Protein AF-A0A0C2GYG6-F1 (afdb_monomer)

Secondary structure (DSSP, 8-state):
-TT-HHHHHHHHHHH-EEE-TTTTSS----SS--B-SGGGG---SSSGGG-SEEEPPGGG---SB--EEEEE-S-PPP-TTTEEES-S---TT-EEEE---S-SS---B-EEEPPBPPPSS--------EEETT-------EEEPTTS-EEE-S-------SS--------

Mean predicted aligned error: 7.02 Å

pLDDT: mean 84.63, std 16.54, range [24.73, 98.19]

Solvent-accessible surface area (backbone atoms only — not comparable to full-atom values): 11029 Å² total; per-residue (Å²): 118,90,94,41,67,72,58,51,52,49,41,31,73,62,42,18,32,44,80,42,88,70,51,67,75,50,44,48,49,36,92,88,50,59,55,86,49,79,72,57,66,62,66,66,50,83,60,33,50,68,20,23,44,40,63,68,61,74,93,69,66,82,54,76,46,62,68,36,33,30,31,25,76,39,86,48,49,37,52,67,93,54,34,31,86,37,75,37,77,62,58,64,73,44,35,47,74,49,70,86,77,91,68,88,65,92,78,45,62,50,79,41,65,39,42,75,55,94,68,97,62,91,82,86,89,83,84,86,55,68,32,57,76,91,57,82,89,84,75,79,41,71,44,79,40,96,92,67,59,77,41,78,48,90,62,66,68,91,73,83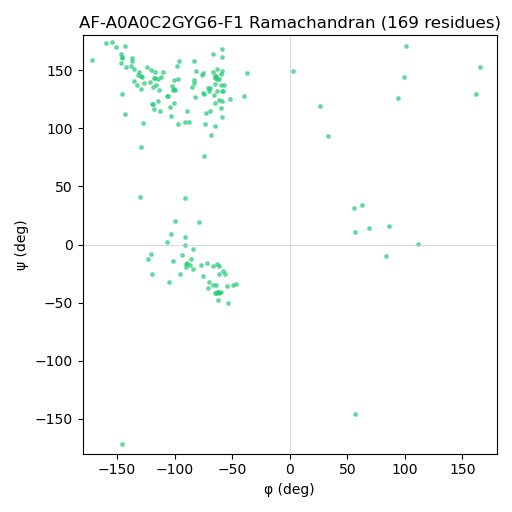,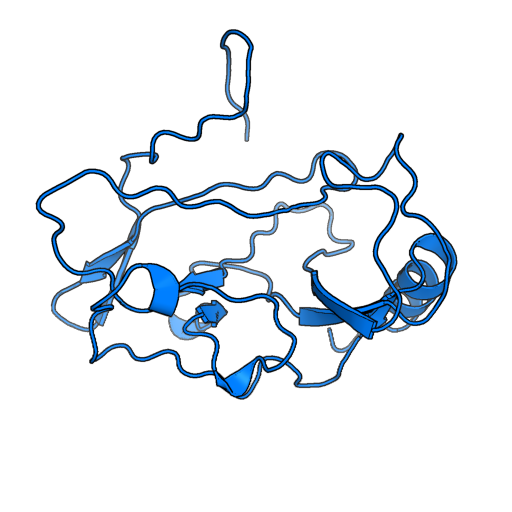69,76,90,76,81,89,86,84,88,82,134

Sequence (171 aa):
MPGYEAERDKLREHLGIEWVPGGLKENSYSDDKTIRHSSDLDCNFADPKKCRWKNVEDKWGLDSLDFYLFEKVDFTEFPALRVGPGPTRVHQGEKMIFTGDKKREEQHAIFLSSLVGCQNSTGNLTFTYWAYNSAQVEIVLFEDKPGGGYKMLPEKPYVDCGRLLLPILHF

Radius of gyration: 16.93 Å; Cα contacts (8 Å, |Δi|>4): 245; chains: 1; bounding box: 43×34×43 Å

Structure (mmCIF, N/CA/C/O backbone):
data_AF-A0A0C2GYG6-F1
#
_entry.id   AF-A0A0C2GYG6-F1
#
loop_
_atom_site.group_PDB
_atom_site.id
_atom_site.type_symbol
_atom_site.label_atom_id
_atom_site.label_alt_id
_atom_site.label_comp_id
_atom_site.label_asym_id
_atom_site.label_entity_id
_atom_site.label_seq_id
_atom_site.pdbx_PDB_ins_code
_atom_site.Cartn_x
_atom_site.Cartn_y
_atom_site.Cartn_z
_atom_site.occupancy
_atom_site.B_iso_or_equiv
_atom_site.auth_seq_id
_atom_site.auth_comp_id
_atom_site.auth_asym_id
_atom_site.auth_atom_id
_atom_site.pdbx_PDB_model_num
ATOM 1 N N . MET A 1 1 ? 2.606 4.797 11.150 1.00 60.69 1 MET A N 1
ATOM 2 C CA . MET A 1 1 ? 2.260 6.225 11.214 1.00 60.69 1 MET A CA 1
ATOM 3 C C . MET A 1 1 ? 2.601 6.800 12.593 1.00 60.69 1 MET A C 1
ATOM 5 O O . MET A 1 1 ? 1.750 6.812 13.483 1.00 60.69 1 MET A O 1
ATOM 9 N N . PRO A 1 2 ? 3.866 7.169 12.837 1.00 80.31 2 PRO A N 1
ATOM 10 C CA . PRO A 1 2 ? 4.262 7.877 14.058 1.00 80.31 2 PRO A CA 1
ATOM 11 C C . PRO A 1 2 ? 3.523 9.222 14.184 1.00 80.31 2 PRO A C 1
ATOM 13 O O . PRO A 1 2 ? 3.409 9.927 13.187 1.00 80.31 2 PRO A O 1
ATOM 16 N N . GLY A 1 3 ? 3.028 9.581 15.377 1.00 87.94 3 GLY A N 1
ATOM 17 C CA . GLY A 1 3 ? 2.389 10.887 15.627 1.00 87.94 3 GLY A CA 1
ATOM 18 C C . GLY A 1 3 ? 0.888 10.984 15.312 1.00 87.94 3 GLY A C 1
ATOM 19 O O . GLY A 1 3 ? 0.360 12.088 15.182 1.00 87.94 3 GLY A O 1
ATOM 20 N N . TYR A 1 4 ? 0.212 9.843 15.165 1.00 89.75 4 TYR A N 1
ATOM 21 C CA . TYR A 1 4 ? -1.220 9.745 14.854 1.00 89.75 4 TYR A CA 1
ATOM 22 C C . TYR A 1 4 ? -1.952 8.788 15.807 1.00 89.75 4 TYR A C 1
ATOM 24 O O . TYR A 1 4 ? -2.743 7.936 15.406 1.00 89.75 4 TYR A O 1
ATOM 32 N N . GLU A 1 5 ? -1.611 8.850 17.090 1.00 92.75 5 GLU A N 1
ATOM 33 C CA . GLU A 1 5 ? -2.141 7.975 18.139 1.00 92.75 5 GLU A CA 1
ATOM 34 C C . GLU A 1 5 ? -3.678 7.978 18.153 1.00 92.75 5 GLU A C 1
ATOM 36 O O . GLU A 1 5 ? -4.296 6.920 18.064 1.00 92.75 5 GLU A O 1
ATOM 41 N N . ALA A 1 6 ? -4.289 9.166 18.160 1.00 92.62 6 ALA A N 1
ATOM 42 C CA . ALA A 1 6 ? -5.741 9.324 18.227 1.00 92.62 6 ALA A CA 1
ATOM 43 C C . ALA A 1 6 ? -6.460 8.813 16.968 1.00 92.62 6 ALA A C 1
ATOM 45 O O . ALA A 1 6 ? -7.579 8.306 17.036 1.00 92.62 6 ALA A O 1
ATOM 46 N N . GLU A 1 7 ? -5.847 8.960 15.796 1.00 92.62 7 GLU A N 1
ATOM 47 C CA . GLU A 1 7 ? -6.391 8.456 14.541 1.00 92.62 7 GLU A CA 1
ATOM 48 C C . GLU A 1 7 ? -6.318 6.927 14.484 1.00 92.62 7 GLU A C 1
ATOM 50 O O . GLU A 1 7 ? -7.269 6.293 14.028 1.00 92.62 7 GLU A O 1
ATOM 55 N N . ARG A 1 8 ? -5.245 6.321 15.010 1.00 93.62 8 ARG A N 1
ATOM 56 C CA . ARG A 1 8 ? -5.135 4.857 15.122 1.00 93.62 8 ARG A CA 1
ATOM 57 C C . ARG A 1 8 ? -6.222 4.277 16.026 1.00 93.62 8 ARG A C 1
ATOM 59 O O . ARG A 1 8 ? -6.817 3.269 15.655 1.00 93.62 8 ARG A O 1
ATOM 66 N N . ASP A 1 9 ? -6.537 4.936 17.140 1.00 94.12 9 ASP A N 1
ATOM 67 C CA . ASP A 1 9 ? -7.628 4.507 18.025 1.00 94.12 9 ASP A CA 1
ATOM 68 C C . ASP A 1 9 ? -8.986 4.538 17.307 1.00 94.12 9 ASP A C 1
ATOM 70 O O . ASP A 1 9 ? -9.764 3.590 17.404 1.00 94.12 9 ASP A O 1
ATOM 74 N N . LYS A 1 10 ? -9.244 5.575 16.498 1.00 93.38 10 LYS A N 1
ATOM 75 C CA . LYS A 1 10 ? -10.465 5.656 15.678 1.00 93.38 10 LYS A CA 1
ATOM 76 C C . LYS A 1 10 ? -10.531 4.565 14.614 1.00 93.38 10 LYS A C 1
ATOM 78 O O . LYS A 1 10 ? -11.603 4.006 14.405 1.00 93.38 10 LYS A O 1
ATOM 83 N N . LEU A 1 11 ? -9.419 4.266 13.936 1.00 94.38 11 LEU A N 1
ATOM 84 C CA . LEU A 1 11 ? -9.359 3.181 12.948 1.00 94.38 11 LEU A CA 1
ATOM 85 C C . LEU A 1 11 ? -9.653 1.828 13.601 1.00 94.38 11 LEU A C 1
ATOM 87 O O . LEU A 1 11 ? -10.426 1.040 13.058 1.00 94.38 11 LEU A O 1
ATOM 91 N N . ARG A 1 12 ? -9.111 1.590 14.797 1.00 95.94 12 ARG A N 1
ATOM 92 C CA . ARG A 1 12 ? -9.426 0.398 15.583 1.00 95.94 12 ARG A CA 1
ATOM 93 C C . ARG A 1 12 ? -10.905 0.344 15.958 1.00 95.94 12 ARG A C 1
ATOM 95 O O . ARG A 1 12 ? -11.533 -0.680 15.744 1.00 95.94 12 ARG A O 1
ATOM 102 N N . GLU A 1 13 ? -11.477 1.433 16.458 1.00 95.06 13 GLU A N 1
ATOM 103 C CA . GLU A 1 13 ? -12.890 1.483 16.855 1.00 95.06 13 GLU A CA 1
ATOM 104 C C . GLU A 1 13 ? -13.854 1.275 15.673 1.00 95.06 13 GLU A C 1
ATOM 106 O O . GLU A 1 13 ? -14.847 0.565 15.799 1.00 95.06 13 GLU A O 1
ATOM 111 N N . HIS A 1 14 ? -13.574 1.888 14.520 1.00 93.12 14 HIS A N 1
ATOM 112 C CA . HIS A 1 14 ? -14.530 1.951 13.408 1.00 93.12 14 HIS A CA 1
ATOM 113 C C . HIS A 1 14 ? -14.338 0.855 12.360 1.00 93.12 14 HIS A C 1
ATOM 115 O O . HIS A 1 14 ? -15.279 0.540 11.635 1.00 93.12 14 HIS A O 1
ATOM 121 N N . LEU A 1 15 ? -13.124 0.320 12.235 1.00 95.31 15 LEU A N 1
ATOM 122 C CA . LEU A 1 15 ? -12.768 -0.684 11.228 1.00 95.31 15 LEU A CA 1
ATOM 123 C C . LEU A 1 15 ? -12.203 -1.959 11.866 1.00 95.31 15 LEU A C 1
ATOM 125 O O . LEU A 1 15 ? -12.075 -2.985 11.199 1.00 95.31 15 LEU A O 1
ATOM 129 N N . GLY A 1 16 ? -11.856 -1.933 13.155 1.00 97.12 16 GLY A N 1
ATOM 130 C CA . GLY A 1 16 ? -11.253 -3.083 13.816 1.00 97.12 16 GLY A CA 1
ATOM 131 C C . GLY A 1 16 ? -9.902 -3.467 13.224 1.00 97.12 16 GLY A C 1
ATOM 132 O O . GLY A 1 16 ? -9.607 -4.658 13.106 1.00 97.12 16 GLY A O 1
ATOM 133 N N . ILE A 1 17 ? -9.129 -2.474 12.775 1.00 97.19 17 ILE A N 1
ATOM 134 C CA . ILE A 1 17 ? -7.773 -2.653 12.251 1.00 97.19 17 ILE A CA 1
ATOM 135 C C . ILE A 1 17 ? -6.750 -2.021 13.191 1.00 97.19 17 ILE A C 1
ATOM 137 O O . ILE A 1 17 ? -6.991 -0.958 13.762 1.00 97.19 17 ILE A O 1
ATOM 141 N N . GLU A 1 18 ? -5.589 -2.650 13.320 1.00 97.44 18 GLU A N 1
ATOM 142 C CA . GLU A 1 18 ? -4.507 -2.176 14.180 1.00 97.44 18 GLU A CA 1
ATOM 143 C C . GLU A 1 18 ? -3.196 -2.063 13.403 1.00 97.44 18 GLU A C 1
ATOM 145 O O . GLU A 1 18 ? -2.876 -2.897 12.556 1.00 97.44 18 GLU A O 1
ATOM 150 N N . TRP A 1 19 ? -2.447 -0.989 13.662 1.00 97.06 19 TRP A N 1
ATOM 151 C CA . TRP A 1 19 ? -1.175 -0.730 12.992 1.00 97.06 19 TRP A CA 1
ATOM 152 C C . TRP A 1 19 ? -0.118 -1.732 13.456 1.00 97.06 19 TRP A C 1
ATOM 154 O O . TRP A 1 19 ? 0.097 -1.888 14.654 1.00 97.06 19 TRP A O 1
ATOM 164 N N . VAL A 1 20 ? 0.609 -2.329 12.509 1.00 97.00 20 VAL A N 1
ATOM 165 C CA . VAL A 1 20 ? 1.766 -3.191 12.774 1.00 97.00 20 VAL A CA 1
ATOM 166 C C . VAL A 1 20 ? 3.054 -2.361 12.636 1.00 97.00 20 VAL A C 1
ATOM 168 O O . VAL A 1 20 ? 3.477 -2.052 11.510 1.00 97.00 20 VAL A O 1
ATOM 171 N N . PRO A 1 21 ? 3.715 -1.963 13.744 1.00 95.06 21 PRO A N 1
ATOM 172 C CA . PRO A 1 21 ? 4.871 -1.076 13.684 1.00 95.06 21 PRO A CA 1
ATOM 173 C C . PRO A 1 21 ? 6.025 -1.699 12.900 1.00 95.06 21 PRO A C 1
ATOM 175 O O . PRO A 1 21 ? 6.502 -2.785 13.208 1.00 95.06 21 PRO A O 1
ATOM 178 N N . GLY A 1 22 ? 6.490 -0.991 11.871 1.00 94.12 22 GLY A N 1
ATOM 179 C CA . GLY A 1 22 ? 7.573 -1.471 11.014 1.00 94.12 22 GLY A CA 1
ATOM 180 C C . GLY A 1 22 ? 7.215 -2.669 10.127 1.00 94.12 22 GLY A C 1
ATOM 181 O O . GLY A 1 22 ? 8.123 -3.256 9.550 1.00 94.12 22 GLY A O 1
ATOM 182 N N . GLY A 1 23 ? 5.930 -3.005 9.972 1.00 94.81 23 GLY A N 1
ATOM 183 C CA . GLY A 1 23 ? 5.486 -4.182 9.217 1.00 94.81 23 GLY A CA 1
ATOM 184 C C . GLY A 1 23 ? 5.862 -4.208 7.728 1.00 94.81 23 GLY A C 1
ATOM 185 O O . GLY A 1 23 ? 5.861 -5.280 7.137 1.00 94.81 23 GLY A O 1
ATOM 186 N N . LEU A 1 24 ? 6.217 -3.061 7.134 1.00 95.88 24 LEU A N 1
ATOM 187 C CA . LEU A 1 24 ? 6.670 -2.945 5.736 1.00 95.88 24 LEU A CA 1
ATOM 188 C C . LEU A 1 24 ? 8.183 -2.697 5.590 1.00 95.88 24 LEU A C 1
ATOM 190 O O . LEU A 1 24 ? 8.665 -2.520 4.474 1.00 95.88 24 LEU A O 1
ATOM 194 N N . LYS A 1 25 ? 8.944 -2.655 6.698 1.00 92.56 25 LYS A N 1
ATOM 195 C CA . LYS A 1 25 ? 10.389 -2.345 6.662 1.00 92.56 25 LYS A CA 1
ATOM 196 C C . LYS A 1 25 ? 11.203 -3.395 5.913 1.00 92.56 25 LYS A C 1
ATOM 198 O O . LYS A 1 25 ? 12.198 -3.059 5.285 1.00 92.56 25 LYS A O 1
ATOM 203 N N . GLU A 1 26 ? 10.801 -4.655 6.023 1.00 93.94 26 GLU A N 1
ATOM 204 C CA . GLU A 1 26 ? 11.415 -5.767 5.308 1.00 93.94 26 GLU A CA 1
ATOM 205 C C . GLU A 1 26 ? 10.487 -6.201 4.171 1.00 93.94 26 GLU A C 1
ATOM 207 O O . GLU A 1 26 ? 9.307 -6.467 4.398 1.00 93.94 26 GLU A O 1
ATOM 212 N N . ASN A 1 27 ? 11.032 -6.284 2.961 1.00 94.31 27 ASN A N 1
ATOM 213 C CA . ASN A 1 27 ? 10.347 -6.718 1.748 1.00 94.31 27 ASN A CA 1
ATOM 214 C C . ASN A 1 27 ? 11.368 -7.360 0.787 1.00 94.31 27 ASN A C 1
ATOM 216 O O . ASN A 1 27 ? 12.576 -7.300 1.016 1.00 94.31 27 ASN A O 1
ATOM 220 N N . SER A 1 28 ? 10.877 -7.997 -0.274 1.00 94.44 28 SER A N 1
ATOM 221 C CA . SER A 1 28 ? 11.693 -8.622 -1.326 1.00 94.44 28 SER A CA 1
ATOM 222 C C . SER A 1 28 ? 11.804 -7.735 -2.568 1.00 94.44 28 SER A C 1
ATOM 224 O O . SER A 1 28 ? 12.078 -8.239 -3.660 1.00 94.44 28 SER A O 1
ATOM 226 N N . TYR A 1 29 ? 11.554 -6.429 -2.435 1.00 92.75 29 TYR A N 1
ATOM 227 C CA . TYR A 1 29 ? 11.735 -5.499 -3.539 1.00 92.75 29 TYR A CA 1
ATOM 228 C C . TYR A 1 29 ? 13.207 -5.479 -3.981 1.00 92.75 29 TYR A C 1
ATOM 230 O O . TYR A 1 29 ? 14.121 -5.536 -3.158 1.00 92.75 29 TYR A O 1
ATOM 238 N N . SER A 1 30 ? 13.442 -5.375 -5.286 1.00 88.00 30 SER A N 1
ATOM 239 C CA . SER A 1 30 ? 14.780 -5.283 -5.866 1.00 88.00 30 SER A CA 1
ATOM 240 C C . SER A 1 30 ? 14.750 -4.386 -7.102 1.00 88.00 30 SER A C 1
ATOM 242 O O . SER A 1 30 ? 13.915 -4.568 -7.988 1.00 88.00 30 SER A O 1
ATOM 244 N N . ASP A 1 31 ? 15.669 -3.418 -7.148 1.00 81.62 31 ASP A N 1
ATOM 245 C CA . ASP A 1 31 ? 15.876 -2.553 -8.319 1.00 81.62 31 ASP A CA 1
ATOM 246 C C . ASP A 1 31 ? 16.621 -3.300 -9.444 1.00 81.62 31 ASP A C 1
ATOM 248 O O . ASP A 1 31 ? 16.452 -3.002 -10.621 1.00 81.62 31 ASP A O 1
ATOM 252 N N . ASP A 1 32 ? 17.433 -4.305 -9.097 1.00 80.25 32 ASP A N 1
ATOM 253 C CA . ASP A 1 32 ? 18.309 -5.039 -10.016 1.00 80.25 32 ASP A CA 1
ATOM 254 C C . ASP A 1 32 ? 17.664 -6.279 -10.658 1.00 80.25 32 ASP A C 1
ATOM 256 O O . ASP A 1 32 ? 18.148 -6.776 -11.680 1.00 80.25 32 ASP A O 1
ATOM 260 N N . LYS A 1 33 ? 16.581 -6.811 -10.078 1.00 82.69 33 LYS A N 1
ATOM 261 C CA . LYS A 1 33 ? 15.943 -8.049 -10.541 1.00 82.69 33 LYS A CA 1
ATOM 262 C C . LYS A 1 33 ? 14.568 -7.773 -11.104 1.00 82.69 33 LYS A C 1
ATOM 264 O O . LYS A 1 33 ? 13.619 -7.477 -10.381 1.00 82.69 33 LYS A O 1
ATOM 269 N N . THR A 1 34 ? 14.445 -8.017 -12.401 1.00 83.38 34 THR A N 1
ATOM 270 C CA . THR A 1 34 ? 13.147 -8.028 -13.058 1.00 83.38 34 THR A CA 1
ATOM 271 C C . THR A 1 34 ? 12.269 -9.167 -12.546 1.00 83.38 34 THR A C 1
ATOM 273 O O . THR A 1 34 ? 12.727 -10.277 -12.241 1.00 83.38 34 THR A O 1
ATOM 276 N N . ILE A 1 35 ? 10.975 -8.882 -12.474 1.00 82.88 35 ILE A N 1
ATOM 277 C CA . ILE A 1 35 ? 9.919 -9.874 -12.311 1.00 82.88 35 ILE A CA 1
ATOM 278 C C . ILE A 1 35 ? 9.972 -10.868 -13.477 1.00 82.88 35 ILE A C 1
ATOM 280 O O . ILE A 1 35 ? 10.072 -10.462 -14.637 1.00 82.88 35 ILE A O 1
ATOM 284 N N . ARG A 1 36 ? 9.917 -12.171 -13.169 1.00 82.69 36 ARG A N 1
ATOM 285 C CA . ARG A 1 36 ? 9.969 -13.250 -14.174 1.00 82.69 36 ARG A CA 1
ATOM 286 C C . ARG A 1 36 ? 8.609 -13.888 -14.408 1.00 82.69 36 ARG A C 1
ATOM 288 O O . ARG A 1 36 ? 8.324 -14.313 -15.524 1.00 82.69 36 ARG A O 1
ATOM 295 N N . HIS A 1 37 ? 7.787 -13.944 -13.366 1.00 86.06 37 HIS A N 1
ATOM 296 C CA . HIS A 1 37 ? 6.427 -14.462 -13.413 1.00 86.06 37 HIS A CA 1
ATOM 297 C C . HIS A 1 37 ? 5.474 -13.450 -12.783 1.00 86.06 37 HIS A C 1
ATOM 299 O O . HIS A 1 37 ? 5.830 -12.805 -11.804 1.00 86.06 37 HIS A O 1
ATOM 305 N N . SER A 1 38 ? 4.250 -13.330 -13.303 1.00 84.44 38 SER A N 1
ATOM 306 C CA . SER A 1 38 ? 3.241 -12.418 -12.740 1.00 84.44 38 SER A CA 1
ATOM 307 C C . SER A 1 38 ? 2.992 -12.668 -11.249 1.00 84.44 38 SER A C 1
ATOM 309 O O . SER A 1 38 ? 2.869 -11.715 -10.490 1.00 84.44 38 SER A O 1
ATOM 311 N N . SER A 1 39 ? 3.037 -13.933 -10.819 1.00 89.75 39 SER A N 1
ATOM 312 C CA . SER A 1 39 ? 2.897 -14.334 -9.41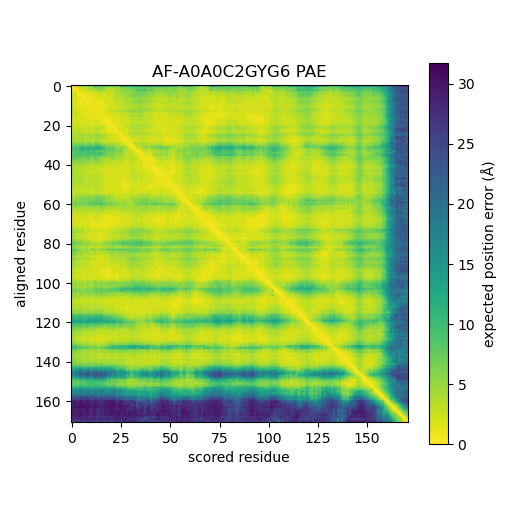6 1.00 89.75 39 SER A CA 1
ATOM 313 C C . SER A 1 39 ? 3.998 -13.806 -8.490 1.00 89.75 39 SER A C 1
ATOM 315 O O . SER A 1 39 ? 3.824 -13.814 -7.278 1.00 89.75 39 SER A O 1
ATOM 317 N N . ASP A 1 40 ? 5.138 -13.340 -9.017 1.00 89.19 40 ASP A N 1
ATOM 318 C CA . ASP A 1 40 ? 6.164 -12.678 -8.198 1.00 89.19 40 ASP A CA 1
ATOM 319 C C . ASP A 1 40 ? 5.665 -11.332 -7.629 1.00 89.19 40 ASP A C 1
ATOM 321 O O . ASP A 1 40 ? 6.268 -10.799 -6.694 1.00 89.19 40 ASP A O 1
ATOM 325 N N . LEU A 1 41 ? 4.598 -10.764 -8.209 1.00 90.81 41 LEU A N 1
ATOM 326 C CA . LEU A 1 41 ? 3.939 -9.549 -7.731 1.00 90.81 41 LEU A CA 1
ATOM 327 C C . LEU A 1 41 ? 2.764 -9.829 -6.790 1.00 90.81 41 LEU A C 1
ATOM 329 O O . LEU A 1 41 ? 2.276 -8.886 -6.165 1.00 90.81 41 LEU A O 1
ATOM 333 N N . ASP A 1 42 ? 2.331 -11.083 -6.642 1.00 94.62 42 ASP A N 1
ATOM 334 C CA . ASP A 1 42 ? 1.230 -11.422 -5.745 1.00 94.62 42 ASP A CA 1
ATOM 335 C C . ASP A 1 42 ? 1.635 -11.128 -4.295 1.00 94.62 42 ASP A C 1
ATOM 337 O O . ASP A 1 42 ? 2.619 -11.654 -3.768 1.00 94.62 42 ASP A O 1
ATOM 341 N N . CYS A 1 43 ? 0.868 -10.264 -3.633 1.00 95.69 43 CYS A N 1
ATOM 342 C CA . CYS A 1 43 ? 1.126 -9.863 -2.259 1.00 95.69 43 CYS A CA 1
ATOM 343 C C . CYS A 1 43 ? -0.190 -9.683 -1.502 1.00 95.69 43 CYS A C 1
ATOM 345 O O . CYS A 1 43 ? -0.953 -8.757 -1.756 1.00 95.69 43 CYS A O 1
ATOM 347 N N . ASN A 1 44 ? -0.432 -10.565 -0.533 1.00 95.62 44 ASN A N 1
ATOM 348 C CA . ASN A 1 44 ? -1.552 -10.474 0.412 1.00 95.62 44 ASN A CA 1
ATOM 349 C C . ASN A 1 44 ? -1.111 -9.985 1.804 1.0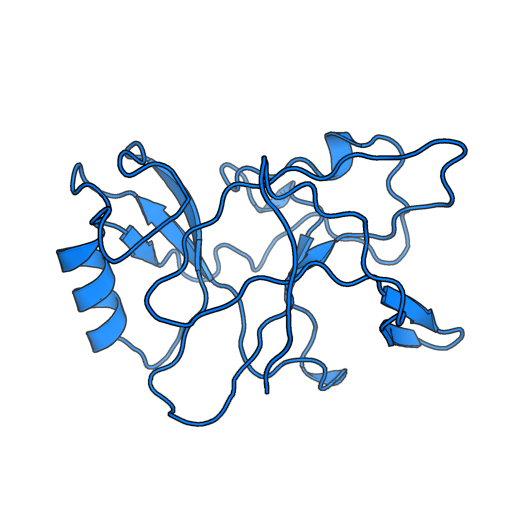0 95.62 44 ASN A C 1
ATOM 351 O O . ASN A 1 44 ? -1.864 -10.093 2.766 1.00 95.62 44 ASN A O 1
ATOM 355 N N . PHE A 1 45 ? 0.140 -9.532 1.927 1.00 97.19 45 PHE A N 1
ATOM 356 C CA . PHE A 1 45 ? 0.758 -9.037 3.159 1.00 97.19 45 PHE A CA 1
ATOM 357 C C . PHE A 1 45 ? 0.772 -10.003 4.356 1.00 97.19 45 PHE A C 1
ATOM 359 O O . PHE A 1 45 ? 1.158 -9.592 5.450 1.00 97.19 45 PHE A O 1
ATOM 366 N N . ALA A 1 46 ? 0.441 -11.289 4.180 1.00 96.12 46 ALA A N 1
ATOM 367 C CA . ALA A 1 46 ? 0.565 -12.288 5.245 1.00 96.12 46 ALA A CA 1
ATOM 368 C C . ALA A 1 46 ? 2.025 -12.409 5.724 1.00 96.12 46 ALA A C 1
ATOM 370 O O . ALA A 1 46 ? 2.288 -12.440 6.931 1.00 96.12 46 ALA A O 1
ATOM 371 N N . ASP A 1 47 ? 2.957 -12.383 4.764 1.00 96.00 47 ASP A N 1
ATOM 372 C CA . ASP A 1 47 ? 4.409 -12.318 4.949 1.00 96.00 47 ASP A CA 1
ATOM 373 C C . ASP A 1 47 ? 5.000 -11.180 4.084 1.00 96.00 47 ASP A C 1
ATOM 375 O O . ASP A 1 47 ? 5.457 -11.427 2.962 1.00 96.00 47 ASP A O 1
ATOM 379 N N . PRO A 1 48 ? 4.977 -9.919 4.569 1.00 95.38 48 PRO A N 1
ATOM 380 C CA . PRO A 1 48 ? 5.415 -8.746 3.802 1.00 95.38 48 PRO A CA 1
ATOM 381 C C . PRO A 1 48 ? 6.854 -8.850 3.288 1.00 95.38 48 PRO A C 1
ATOM 383 O O . PRO A 1 48 ? 7.181 -8.290 2.244 1.00 95.38 48 PRO A O 1
ATOM 386 N N . LYS A 1 49 ? 7.696 -9.645 3.964 1.00 96.00 49 LYS A N 1
ATOM 387 C CA . LYS A 1 49 ? 9.098 -9.864 3.599 1.00 96.00 49 LYS A CA 1
ATOM 388 C C . LYS A 1 49 ? 9.257 -10.503 2.225 1.00 96.00 49 LYS A C 1
ATOM 390 O O . LYS A 1 49 ? 10.292 -10.314 1.599 1.00 96.00 49 LYS A O 1
ATOM 395 N N . LYS A 1 50 ? 8.252 -11.245 1.749 1.00 95.25 50 LYS A N 1
ATOM 396 C CA . LYS A 1 50 ? 8.237 -11.881 0.421 1.00 95.25 50 LYS A CA 1
ATOM 397 C C . LYS A 1 50 ? 7.656 -10.992 -0.673 1.00 95.25 50 LYS A C 1
ATOM 399 O O . LYS A 1 50 ? 7.848 -11.282 -1.850 1.00 95.25 50 LYS A O 1
ATOM 404 N N . CYS A 1 51 ? 6.956 -9.924 -0.303 1.00 95.88 51 CYS A N 1
ATOM 405 C CA . CYS A 1 51 ? 6.334 -9.036 -1.269 1.00 95.88 51 CYS A CA 1
ATOM 406 C C . CYS A 1 51 ? 7.393 -8.220 -2.004 1.00 95.88 51 CYS A C 1
ATOM 408 O O . CYS A 1 51 ? 8.300 -7.656 -1.394 1.00 95.88 51 CYS A O 1
ATOM 410 N N . ARG A 1 52 ? 7.260 -8.123 -3.326 1.00 95.12 52 ARG A N 1
ATOM 411 C CA . ARG A 1 52 ? 8.164 -7.350 -4.187 1.00 95.12 52 ARG A CA 1
ATOM 412 C C . ARG A 1 52 ? 7.704 -5.909 -4.382 1.00 95.12 52 ARG A C 1
ATOM 414 O O . ARG A 1 52 ? 7.794 -5.363 -5.478 1.00 95.12 52 ARG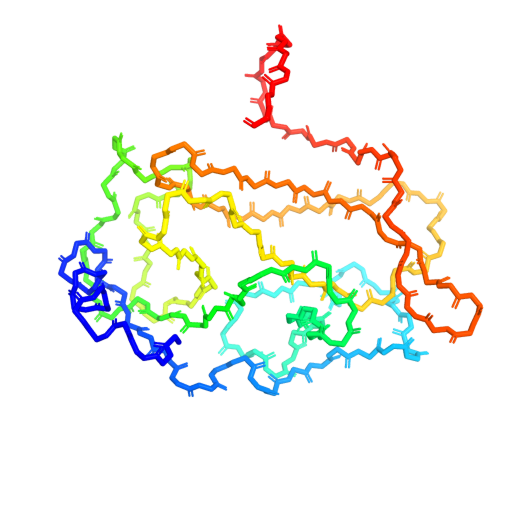 A O 1
ATOM 421 N N . TRP A 1 53 ? 7.206 -5.314 -3.307 1.00 95.38 53 TRP A N 1
ATOM 422 C CA . TRP A 1 53 ? 6.643 -3.972 -3.284 1.00 95.38 53 TRP A CA 1
ATOM 423 C C . TRP A 1 53 ? 7.246 -3.169 -2.129 1.00 95.38 53 TRP A C 1
ATOM 425 O O . TRP A 1 53 ? 7.572 -3.749 -1.090 1.00 95.38 53 TRP A O 1
ATOM 435 N N . LYS A 1 54 ? 7.386 -1.853 -2.297 1.00 94.50 54 LYS A N 1
ATOM 436 C CA . LYS A 1 54 ? 7.878 -0.935 -1.259 1.00 94.50 54 LYS A CA 1
ATOM 437 C C . LYS A 1 54 ? 7.202 0.433 -1.349 1.00 94.50 54 LYS A C 1
ATOM 439 O O . LYS A 1 54 ? 6.704 0.799 -2.407 1.00 94.50 54 LYS A O 1
ATOM 444 N N . ASN A 1 55 ? 7.247 1.209 -0.266 1.00 94.38 55 ASN A N 1
ATOM 445 C CA . ASN A 1 55 ? 7.034 2.654 -0.375 1.00 94.38 55 ASN A CA 1
ATOM 446 C C . ASN A 1 55 ? 8.158 3.268 -1.214 1.00 94.38 55 ASN A C 1
ATOM 448 O O . ASN A 1 55 ? 9.307 2.807 -1.154 1.00 94.38 55 ASN A O 1
ATOM 452 N N . VAL A 1 56 ? 7.831 4.289 -2.001 1.00 90.75 56 VAL A N 1
ATOM 453 C CA . VAL A 1 56 ? 8.859 5.076 -2.680 1.00 90.75 56 VAL A CA 1
ATOM 454 C C . VAL A 1 56 ? 9.734 5.787 -1.640 1.00 90.75 56 VAL A C 1
ATOM 456 O O . VAL A 1 56 ? 9.326 6.045 -0.515 1.00 90.75 56 VAL A O 1
ATOM 459 N N . GLU A 1 57 ? 10.992 6.034 -1.986 1.00 88.25 57 GLU A N 1
ATOM 460 C CA . GLU A 1 57 ? 11.927 6.681 -1.066 1.00 88.25 57 GLU A CA 1
ATOM 461 C C . GLU A 1 57 ? 11.792 8.207 -1.126 1.00 88.25 57 GLU A C 1
ATOM 463 O O . GLU A 1 57 ? 11.842 8.777 -2.220 1.00 88.25 57 GLU A O 1
ATOM 468 N N . ASP A 1 58 ? 11.771 8.862 0.041 1.00 87.00 58 ASP A N 1
ATOM 469 C CA . ASP A 1 58 ? 11.676 10.326 0.209 1.00 87.00 58 ASP A CA 1
ATOM 470 C C . ASP A 1 58 ? 12.625 11.120 -0.699 1.00 87.00 58 ASP A C 1
ATOM 472 O O . ASP A 1 58 ? 12.303 12.210 -1.170 1.00 87.00 58 ASP A O 1
ATOM 476 N N . LYS A 1 59 ? 13.816 10.569 -0.976 1.00 84.56 59 LYS A N 1
ATOM 477 C CA . LYS A 1 59 ? 14.847 11.210 -1.807 1.00 84.56 59 LYS A CA 1
ATOM 478 C C . LYS A 1 59 ? 14.366 11.546 -3.222 1.00 84.56 59 LYS A C 1
ATOM 480 O O . LYS A 1 59 ? 14.965 12.399 -3.873 1.00 84.56 59 LYS A O 1
ATOM 485 N N . TRP A 1 60 ? 13.332 10.861 -3.710 1.00 82.94 60 TRP A N 1
ATOM 486 C CA . TRP A 1 60 ? 12.763 11.103 -5.030 1.00 82.94 60 TRP A CA 1
ATOM 487 C C . TRP A 1 60 ? 11.707 12.209 -5.034 1.00 82.94 60 TRP A C 1
ATOM 489 O O . TRP A 1 60 ? 11.414 12.729 -6.108 1.00 82.94 60 TRP A O 1
ATOM 499 N N . GLY A 1 61 ? 11.160 12.580 -3.868 1.00 84.62 61 GLY A N 1
ATOM 500 C CA . GLY A 1 61 ? 10.133 13.618 -3.742 1.00 84.62 61 GLY A CA 1
ATOM 501 C C . GLY A 1 61 ? 8.899 13.355 -4.608 1.00 84.62 61 GLY A C 1
ATOM 502 O O . GLY A 1 61 ? 8.316 14.299 -5.134 1.00 84.62 61 GLY A O 1
ATOM 503 N N . LEU A 1 62 ? 8.574 12.077 -4.832 1.00 85.62 62 LEU A N 1
ATOM 504 C CA . LEU A 1 62 ? 7.458 11.650 -5.680 1.00 85.62 62 LEU A CA 1
ATOM 505 C C . LEU A 1 62 ? 6.156 11.499 -4.905 1.00 85.62 62 LEU A C 1
ATOM 507 O O . LEU A 1 62 ? 5.111 11.412 -5.539 1.00 85.62 62 LEU A O 1
ATOM 511 N N . ASP A 1 63 ? 6.229 11.424 -3.578 1.00 90.00 63 ASP A N 1
ATOM 512 C CA . ASP A 1 63 ? 5.075 11.365 -2.701 1.00 90.00 63 ASP A CA 1
ATOM 513 C C . ASP A 1 63 ? 5.279 12.131 -1.391 1.00 90.00 63 ASP A C 1
ATOM 515 O O . ASP A 1 63 ? 6.351 12.680 -1.119 1.00 90.00 63 ASP A O 1
ATOM 519 N N . SER A 1 64 ? 4.192 12.273 -0.633 1.00 91.50 64 SER A N 1
ATOM 520 C CA . SER A 1 64 ? 4.155 13.042 0.614 1.00 91.50 64 SER A CA 1
ATOM 521 C C . SER A 1 64 ? 3.760 12.200 1.828 1.00 91.50 64 SER A C 1
ATOM 523 O O . SER A 1 64 ? 3.805 12.694 2.958 1.00 91.50 64 SER A O 1
ATOM 525 N N . LEU A 1 65 ? 3.350 10.949 1.603 1.00 92.56 65 LEU A N 1
ATOM 526 C CA . LEU A 1 65 ? 2.886 10.003 2.607 1.00 92.56 65 LEU A CA 1
ATOM 527 C C . LEU A 1 65 ? 3.369 8.589 2.292 1.00 92.56 65 LEU A C 1
ATOM 529 O O . LEU A 1 65 ? 3.484 8.195 1.143 1.00 92.56 65 LEU A O 1
ATOM 533 N N . ASP A 1 66 ? 3.509 7.789 3.342 1.00 94.06 66 ASP A N 1
ATOM 534 C CA . ASP A 1 66 ? 3.787 6.360 3.248 1.00 94.06 66 ASP A CA 1
ATOM 535 C C . ASP A 1 66 ? 2.509 5.519 3.355 1.00 94.06 66 ASP A C 1
ATOM 537 O O . ASP A 1 66 ? 1.527 5.902 4.006 1.00 94.06 66 ASP A O 1
ATOM 541 N N . PHE A 1 67 ? 2.569 4.292 2.839 1.00 96.19 67 PHE A N 1
ATOM 542 C CA . PHE A 1 67 ? 1.690 3.224 3.299 1.00 96.19 67 PHE A CA 1
ATOM 543 C C . PHE A 1 67 ? 2.215 2.583 4.586 1.00 96.19 67 PHE A C 1
ATOM 545 O O . PHE A 1 67 ? 3.421 2.462 4.822 1.00 96.19 67 PHE A O 1
ATOM 552 N N . TYR A 1 68 ? 1.289 2.103 5.413 1.00 97.00 68 TYR A N 1
ATOM 553 C CA . TYR A 1 68 ? 1.577 1.375 6.644 1.00 97.00 68 TYR A CA 1
ATOM 554 C C . TYR A 1 68 ? 0.804 0.060 6.690 1.00 97.00 68 TYR A C 1
ATOM 556 O O . TYR A 1 68 ? -0.343 -0.000 6.262 1.00 97.00 68 TYR A O 1
ATOM 564 N N . LEU A 1 69 ? 1.416 -0.984 7.254 1.00 97.81 69 LEU A N 1
ATOM 565 C CA . LEU A 1 69 ? 0.762 -2.278 7.444 1.00 97.81 69 LEU A CA 1
ATOM 566 C C . LEU A 1 69 ? -0.232 -2.225 8.606 1.00 97.81 69 LEU A C 1
ATOM 568 O O . LEU A 1 69 ? 0.129 -1.816 9.710 1.00 97.81 69 LEU A O 1
ATOM 572 N N . PHE A 1 70 ? -1.443 -2.702 8.365 1.00 97.69 70 PHE A N 1
ATOM 573 C CA . PHE A 1 70 ? -2.479 -2.917 9.362 1.00 97.69 70 PHE A CA 1
ATOM 574 C C . PHE A 1 70 ? -2.945 -4.371 9.336 1.00 97.69 70 PHE A C 1
ATOM 576 O O . PHE A 1 70 ? -2.874 -5.038 8.304 1.00 97.69 70 PHE A O 1
ATOM 583 N N . GLU A 1 71 ? -3.429 -4.847 10.476 1.00 98.19 71 GLU A N 1
ATOM 584 C CA . GLU A 1 71 ? -4.028 -6.169 10.639 1.00 98.19 71 GLU A CA 1
ATOM 585 C C . GLU A 1 71 ? -5.458 -6.031 11.155 1.00 98.19 71 GLU A C 1
ATOM 587 O O . GLU A 1 71 ? -5.736 -5.197 12.020 1.00 98.19 71 GLU A O 1
ATOM 592 N N . LYS A 1 72 ? -6.370 -6.852 10.638 1.00 98.00 72 LYS A N 1
ATOM 593 C CA . LYS A 1 72 ? -7.727 -6.975 11.162 1.00 98.00 72 LYS A CA 1
ATOM 594 C C . LYS A 1 72 ? -7.696 -7.720 12.497 1.00 98.00 72 LYS A C 1
ATOM 596 O O . LYS A 1 72 ? -7.415 -8.915 12.534 1.00 98.00 72 LYS A O 1
ATOM 601 N N . VAL A 1 73 ? -8.031 -7.043 13.591 1.00 97.81 73 VAL A N 1
ATOM 602 C CA . VAL A 1 73 ? -7.900 -7.603 14.951 1.00 97.81 73 VAL A CA 1
ATOM 603 C C . VAL A 1 73 ? -9.211 -8.103 15.554 1.00 97.81 73 VAL A C 1
ATOM 605 O O . VAL A 1 73 ? -9.182 -8.848 16.532 1.00 97.81 73 VAL A O 1
ATOM 608 N N . ASP A 1 74 ? -10.357 -7.752 14.971 1.00 96.56 74 ASP A N 1
ATOM 609 C CA . ASP A 1 74 ? -11.682 -8.152 15.461 1.00 96.56 74 ASP A CA 1
ATOM 610 C C . ASP A 1 74 ? -12.698 -8.387 14.322 1.00 96.56 74 ASP A C 1
ATOM 612 O O . ASP A 1 74 ? -12.346 -8.355 13.143 1.00 96.56 74 ASP A O 1
ATOM 616 N N . PHE A 1 75 ? -13.971 -8.592 14.670 1.00 95.88 75 PHE A N 1
ATOM 617 C CA . PHE A 1 75 ? -15.065 -8.881 13.732 1.00 95.88 75 PHE A CA 1
ATOM 618 C C . PHE A 1 75 ? -15.825 -7.646 13.216 1.00 95.88 75 PHE A C 1
ATOM 620 O O . PHE A 1 75 ? -16.838 -7.806 12.538 1.00 95.88 75 PHE A O 1
ATOM 627 N N . THR A 1 76 ? -15.378 -6.425 13.528 1.00 96.25 76 THR A N 1
ATOM 628 C CA . THR A 1 76 ? -16.007 -5.180 13.056 1.00 96.25 76 THR A CA 1
ATOM 629 C C . THR A 1 76 ? -16.001 -5.144 11.528 1.00 96.25 76 THR A C 1
ATOM 631 O O . THR A 1 76 ? -14.932 -5.169 10.921 1.00 96.25 76 THR A O 1
ATOM 634 N N . GLU A 1 77 ? -17.174 -5.113 10.895 1.00 95.69 77 GLU A N 1
ATOM 635 C CA . GLU A 1 77 ? -17.275 -5.007 9.436 1.00 95.69 77 GLU A CA 1
ATOM 636 C C . GLU A 1 77 ? -16.994 -3.572 8.972 1.00 95.69 77 GLU A C 1
ATOM 638 O O . GLU A 1 77 ? -17.360 -2.601 9.637 1.00 95.69 77 GLU A O 1
ATOM 643 N N . PHE A 1 78 ? -16.380 -3.426 7.799 1.00 94.56 78 PHE A N 1
ATOM 644 C CA . PHE A 1 78 ? -16.158 -2.112 7.207 1.00 94.56 78 PHE A CA 1
ATOM 645 C C . PHE A 1 78 ? -17.504 -1.504 6.771 1.00 94.56 78 PHE A C 1
ATOM 647 O O . PHE A 1 78 ? -18.323 -2.186 6.144 1.00 94.56 78 PHE A O 1
ATOM 654 N N . PRO A 1 79 ? -17.765 -0.218 7.070 1.00 93.12 79 PRO A N 1
ATOM 655 C CA . PRO A 1 79 ? -19.062 0.397 6.818 1.00 93.12 79 PRO A CA 1
ATOM 656 C C . PRO A 1 79 ? -19.273 0.658 5.319 1.00 93.12 79 PRO A C 1
ATOM 658 O O . PRO A 1 79 ? -18.778 1.648 4.782 1.00 93.12 79 PRO A O 1
ATOM 661 N N . ALA A 1 80 ? -20.085 -0.182 4.668 1.00 86.94 80 ALA A N 1
ATOM 662 C CA . ALA A 1 80 ? -20.312 -0.202 3.213 1.00 86.94 80 ALA A CA 1
ATOM 663 C C . ALA A 1 80 ? -20.631 1.160 2.570 1.00 86.94 80 ALA A C 1
ATOM 665 O O . ALA A 1 80 ? -20.260 1.421 1.432 1.00 86.94 80 ALA A O 1
ATOM 666 N N . LEU A 1 81 ? -21.345 2.032 3.290 1.00 85.94 81 LEU A N 1
ATOM 667 C CA . LEU A 1 81 ? -21.761 3.343 2.779 1.00 85.94 81 LEU A CA 1
ATOM 668 C C . LEU A 1 81 ? -20.636 4.382 2.769 1.00 85.94 81 L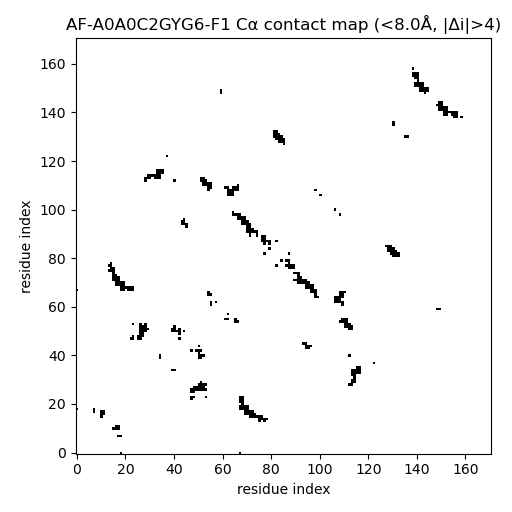EU A C 1
ATOM 670 O O . LEU A 1 81 ? -20.782 5.424 2.139 1.00 85.94 81 LEU A O 1
ATOM 674 N N . ARG A 1 82 ? -19.555 4.146 3.517 1.00 87.56 82 ARG A N 1
ATOM 675 C CA . ARG A 1 82 ? -18.447 5.099 3.659 1.00 87.56 82 ARG A CA 1
ATOM 676 C C . ARG A 1 82 ? -17.114 4.540 3.183 1.00 87.56 82 ARG A C 1
ATOM 678 O O . ARG A 1 82 ? -16.237 5.328 2.858 1.00 87.56 82 ARG A O 1
ATOM 685 N N . VAL A 1 83 ? -16.960 3.218 3.207 1.00 88.88 83 VAL A N 1
ATOM 686 C CA . VAL A 1 83 ? -15.717 2.499 2.929 1.00 88.88 83 VAL A CA 1
ATOM 687 C C . VAL A 1 83 ? -16.010 1.443 1.865 1.00 88.88 83 VAL A C 1
ATOM 689 O O . VAL A 1 83 ? -16.636 0.427 2.155 1.00 88.88 83 VAL A O 1
ATOM 692 N N . GLY A 1 84 ? -15.583 1.702 0.630 1.00 89.25 84 GLY A N 1
ATOM 693 C CA . GLY A 1 84 ? -15.829 0.845 -0.537 1.00 89.25 84 GLY A CA 1
ATOM 694 C C . GLY A 1 84 ? -14.822 1.116 -1.663 1.00 89.25 84 GLY A C 1
ATOM 695 O O . GLY A 1 84 ? -14.021 2.039 -1.533 1.00 89.25 84 GLY A O 1
ATOM 696 N N . PRO A 1 85 ? -14.803 0.332 -2.756 1.00 91.00 85 PRO A N 1
ATOM 697 C CA . PRO A 1 85 ? -15.771 -0.699 -3.140 1.00 91.00 85 PRO A CA 1
ATOM 698 C C . PRO A 1 85 ? -15.449 -2.115 -2.632 1.00 91.00 85 PRO A C 1
ATOM 700 O O . PRO A 1 85 ? -16.202 -3.040 -2.930 1.00 91.00 85 PRO A O 1
ATOM 703 N N . GLY A 1 86 ? -14.340 -2.315 -1.913 1.00 91.00 86 GLY A N 1
ATOM 704 C CA . GLY A 1 86 ? -13.952 -3.626 -1.391 1.00 91.00 86 GLY A CA 1
ATOM 705 C C . GLY A 1 86 ? -14.993 -4.266 -0.453 1.00 91.00 86 GLY A C 1
ATOM 706 O O . GLY A 1 86 ? -15.937 -3.609 -0.005 1.00 91.00 86 GLY A O 1
ATOM 707 N N . PRO A 1 87 ? -14.833 -5.560 -0.123 1.00 92.81 87 PRO A N 1
ATOM 708 C CA . PRO A 1 87 ? -15.788 -6.287 0.704 1.00 92.81 87 PRO A CA 1
ATOM 709 C C . PRO A 1 87 ? -15.875 -5.697 2.115 1.00 92.81 87 PRO A C 1
ATOM 711 O O . PRO A 1 87 ? -14.872 -5.301 2.704 1.00 92.81 87 PRO A O 1
ATOM 714 N N . THR A 1 88 ? -17.078 -5.668 2.689 1.00 94.06 88 THR A N 1
ATOM 715 C CA . THR A 1 88 ? -17.285 -5.184 4.067 1.00 94.06 88 THR A CA 1
ATOM 716 C C . THR A 1 88 ? -16.705 -6.144 5.100 1.00 94.06 88 THR A C 1
ATOM 718 O O . THR A 1 88 ? -16.247 -5.736 6.166 1.00 94.06 88 THR A O 1
ATOM 721 N N . ARG A 1 89 ? -16.722 -7.440 4.778 1.00 94.69 89 ARG A N 1
ATOM 722 C CA . ARG A 1 89 ? -16.195 -8.512 5.615 1.00 94.69 89 ARG A CA 1
ATOM 723 C C . ARG A 1 89 ? -14.740 -8.770 5.270 1.00 94.69 89 ARG A C 1
ATOM 725 O O . ARG A 1 89 ? -14.446 -9.396 4.258 1.00 94.69 89 ARG A O 1
ATOM 732 N N . VAL A 1 90 ? -13.869 -8.309 6.155 1.00 94.62 90 VAL A N 1
ATOM 733 C CA . VAL A 1 90 ? -12.442 -8.630 6.183 1.00 94.62 90 VAL A CA 1
ATOM 734 C C . VAL A 1 90 ? -12.223 -9.577 7.356 1.00 94.62 90 VAL A C 1
ATOM 736 O O . VAL A 1 90 ? -12.691 -9.296 8.465 1.00 94.62 90 VAL A O 1
ATOM 739 N N . HIS A 1 91 ? -11.577 -10.719 7.125 1.00 95.69 91 HIS A N 1
ATOM 740 C CA . HIS A 1 91 ? -11.406 -11.721 8.173 1.00 95.69 91 HIS A CA 1
ATOM 741 C C . HIS A 1 91 ? -10.327 -11.314 9.182 1.00 95.69 91 HIS A C 1
ATOM 743 O O . HIS A 1 91 ? -9.343 -10.661 8.844 1.00 95.69 91 HIS A O 1
ATOM 749 N N . GLN A 1 92 ? -10.504 -11.719 10.442 1.00 97.38 92 GLN A N 1
ATOM 750 C CA . GLN A 1 92 ? -9.503 -11.506 11.486 1.00 97.38 92 GLN A CA 1
ATOM 751 C C . GLN A 1 92 ? -8.161 -12.140 11.082 1.00 97.38 92 GLN A C 1
ATOM 753 O O . GLN A 1 92 ? -8.125 -13.260 10.572 1.00 97.38 92 GLN A O 1
ATOM 758 N N . GLY A 1 93 ? -7.065 -11.422 11.318 1.00 97.00 93 GLY A N 1
ATOM 759 C CA . GLY A 1 93 ? -5.710 -11.805 10.925 1.00 97.00 93 GLY A CA 1
ATOM 760 C C . GLY A 1 93 ? -5.343 -11.447 9.482 1.00 97.00 93 GLY A C 1
ATOM 761 O O . GLY A 1 93 ? -4.167 -11.535 9.124 1.00 97.00 93 GLY A O 1
ATOM 762 N N . GLU A 1 94 ? -6.299 -11.020 8.646 1.00 97.31 94 GLU A N 1
ATOM 763 C CA . GLU A 1 94 ? -5.962 -10.455 7.340 1.00 97.31 94 GLU A CA 1
ATOM 764 C C . GLU A 1 94 ? -5.186 -9.152 7.502 1.00 97.31 94 GLU A C 1
ATOM 766 O O . GLU A 1 94 ? -5.440 -8.348 8.404 1.00 97.31 94 GLU A O 1
ATOM 771 N N . LYS A 1 95 ? -4.227 -8.948 6.600 1.00 97.56 95 LYS A N 1
ATOM 772 C CA . LYS A 1 95 ? -3.346 -7.789 6.601 1.00 97.56 95 LYS A CA 1
ATOM 773 C C . LYS A 1 95 ? -3.549 -6.972 5.343 1.00 97.56 95 LYS A C 1
ATOM 775 O O . LYS A 1 95 ? -3.744 -7.507 4.255 1.00 97.56 95 LYS A O 1
ATOM 780 N N . MET A 1 96 ? -3.454 -5.663 5.501 1.00 96.31 96 MET A N 1
ATOM 781 C CA . MET A 1 96 ? -3.609 -4.702 4.421 1.00 96.31 96 MET A CA 1
ATOM 782 C C . MET A 1 96 ? -2.688 -3.512 4.629 1.00 96.31 96 MET A C 1
ATOM 784 O O . MET A 1 96 ? -2.216 -3.255 5.736 1.00 96.31 96 MET A O 1
ATOM 788 N N . ILE A 1 97 ? -2.445 -2.768 3.559 1.00 97.12 97 ILE A N 1
ATOM 789 C CA . ILE A 1 97 ? -1.755 -1.488 3.648 1.00 97.12 97 ILE A CA 1
ATOM 790 C C . ILE A 1 97 ? -2.768 -0.349 3.688 1.00 97.12 97 ILE A C 1
ATOM 792 O O . ILE A 1 97 ? -3.808 -0.399 3.036 1.00 97.12 97 ILE A O 1
ATOM 796 N N . PHE A 1 98 ? -2.463 0.674 4.475 1.00 95.50 98 PHE A N 1
ATOM 797 C CA . PHE A 1 98 ? -3.315 1.835 4.682 1.00 95.50 98 PHE A CA 1
ATOM 798 C C . PHE A 1 98 ? -2.479 3.110 4.606 1.00 95.50 98 PHE A C 1
ATOM 800 O O . PHE A 1 98 ? -1.363 3.160 5.131 1.00 95.50 98 PHE A O 1
ATOM 807 N N . THR A 1 99 ? -3.044 4.146 3.996 1.00 94.12 99 THR A N 1
ATOM 808 C CA . THR A 1 99 ? -2.489 5.499 3.979 1.00 94.12 99 THR A CA 1
ATOM 809 C C . THR A 1 99 ? -3.606 6.520 4.196 1.00 94.12 99 THR A C 1
ATOM 811 O O . THR A 1 99 ? -4.774 6.245 3.914 1.00 94.12 99 THR A O 1
ATOM 814 N N . GLY A 1 100 ? -3.253 7.681 4.740 1.00 89.69 100 GLY A N 1
ATOM 815 C CA . GLY A 1 100 ? -4.179 8.773 5.019 1.00 89.69 100 GLY A CA 1
ATOM 816 C C . GLY A 1 100 ? -3.574 9.817 5.955 1.00 89.69 100 GLY A C 1
ATOM 817 O O . GLY A 1 100 ? -2.715 9.504 6.776 1.00 89.69 100 GLY A O 1
ATOM 818 N N . ASP A 1 101 ? -4.049 11.055 5.843 1.00 86.81 101 ASP A N 1
ATOM 819 C CA . ASP A 1 101 ? -3.662 12.189 6.690 1.00 86.81 101 ASP A CA 1
ATOM 820 C C . ASP A 1 101 ? -4.930 12.989 7.070 1.00 86.81 101 ASP A C 1
ATOM 822 O O . ASP A 1 101 ? -5.989 12.863 6.454 1.00 86.81 101 ASP A O 1
ATOM 826 N N . LYS A 1 102 ? -4.835 13.797 8.126 1.00 84.44 102 LYS A N 1
ATOM 827 C CA . LYS A 1 102 ? -5.820 14.798 8.551 1.00 84.44 102 LYS A CA 1
ATOM 828 C C . LYS A 1 102 ? -5.650 16.152 7.857 1.00 84.44 102 LYS A C 1
ATOM 830 O O . LYS A 1 102 ? -6.508 17.025 8.024 1.00 84.44 102 LYS A O 1
ATOM 835 N N . LYS A 1 103 ? -4.527 16.379 7.167 1.00 84.06 103 LYS A N 1
ATOM 836 C CA . LYS A 1 103 ? -4.292 17.614 6.409 1.00 84.06 103 LYS A CA 1
ATOM 837 C C . LYS A 1 103 ? -5.359 17.794 5.329 1.00 84.06 103 LYS A C 1
ATOM 839 O O . LYS A 1 103 ? -5.873 16.837 4.766 1.00 84.06 103 LYS A O 1
ATOM 844 N N . ARG A 1 104 ? -5.696 19.059 5.069 1.00 79.50 104 ARG A N 1
ATOM 845 C CA . ARG A 1 104 ? -6.629 19.449 3.999 1.00 79.50 104 ARG A CA 1
ATOM 846 C C . ARG A 1 104 ? -5.954 19.572 2.640 1.00 79.50 104 ARG A C 1
ATOM 848 O O . ARG A 1 104 ? -6.646 19.599 1.632 1.00 79.50 104 ARG A O 1
ATOM 855 N N . GLU A 1 105 ? -4.639 19.744 2.648 1.00 86.25 105 GLU A N 1
ATOM 856 C CA . GLU A 1 105 ? -3.834 19.780 1.437 1.00 86.25 105 GLU A CA 1
ATOM 857 C C . GLU A 1 105 ? -3.859 18.410 0.774 1.00 86.25 105 GLU A C 1
ATOM 859 O O . GLU A 1 105 ? -3.943 17.385 1.454 1.00 86.25 105 GLU A O 1
ATOM 864 N N . GLU A 1 106 ? -3.775 18.410 -0.549 1.00 84.19 106 GLU A N 1
ATOM 865 C CA . GLU A 1 106 ? -3.630 17.185 -1.313 1.00 84.19 106 GLU A CA 1
ATOM 866 C C . GLU A 1 106 ? -2.367 16.450 -0.856 1.00 84.19 106 GLU A C 1
ATOM 868 O O . GLU A 1 106 ? -1.299 17.045 -0.690 1.00 84.19 106 GLU A O 1
ATOM 873 N N . GLN A 1 107 ? -2.508 15.155 -0.600 1.00 89.88 107 GLN A N 1
ATOM 874 C CA . GLN A 1 107 ? -1.418 14.270 -0.229 1.00 89.88 107 GLN A CA 1
ATOM 875 C C . GLN A 1 107 ? -1.513 13.017 -1.088 1.00 89.88 107 GLN A C 1
ATOM 877 O O . GLN A 1 107 ? -2.609 12.554 -1.400 1.00 89.88 107 GLN A O 1
ATOM 882 N N . HIS A 1 108 ? -0.366 12.452 -1.430 1.00 90.31 108 HIS A N 1
ATOM 883 C CA . HIS A 1 108 ? -0.279 11.227 -2.210 1.00 90.31 108 HIS A CA 1
ATOM 884 C C . HIS A 1 108 ? 0.753 10.299 -1.580 1.00 90.31 108 HIS A C 1
ATOM 886 O O . HIS A 1 108 ? 1.686 10.753 -0.918 1.00 90.31 108 HIS A O 1
ATOM 892 N N . ALA A 1 109 ? 0.543 9.000 -1.770 1.00 93.31 109 ALA A N 1
ATOM 893 C CA . ALA A 1 109 ? 1.436 7.930 -1.349 1.00 93.31 109 ALA A CA 1
ATOM 894 C C . ALA A 1 109 ? 1.622 6.976 -2.525 1.00 93.31 109 ALA A C 1
ATOM 896 O O . ALA A 1 109 ? 0.642 6.630 -3.193 1.00 93.31 109 ALA A O 1
ATOM 897 N N . ILE A 1 110 ? 2.849 6.526 -2.770 1.00 93.75 110 ILE A N 1
ATOM 898 C CA . ILE A 1 110 ? 3.161 5.621 -3.876 1.00 93.75 110 ILE A CA 1
ATOM 899 C C . ILE A 1 110 ? 3.715 4.309 -3.327 1.00 93.75 110 ILE A C 1
ATOM 901 O O . ILE A 1 110 ? 4.770 4.260 -2.694 1.00 93.75 110 ILE A O 1
ATOM 905 N N . PHE A 1 111 ? 3.020 3.215 -3.646 1.00 95.06 111 PHE A N 1
ATOM 906 C CA . PHE A 1 111 ? 3.492 1.858 -3.389 1.00 95.06 111 PHE A CA 1
ATOM 907 C C . PHE A 1 111 ? 3.999 1.232 -4.690 1.00 95.06 111 PHE A C 1
ATOM 909 O O . PHE A 1 111 ? 3.235 0.960 -5.615 1.00 95.06 111 PHE A O 1
ATOM 916 N N . LEU A 1 112 ? 5.310 1.044 -4.772 1.00 92.88 112 LEU A N 1
ATOM 917 C CA . LEU A 1 112 ? 6.043 0.711 -5.985 1.00 92.88 112 LEU A CA 1
ATOM 918 C C . LEU A 1 112 ? 6.396 -0.780 -6.033 1.00 92.88 112 LEU A C 1
ATOM 920 O O . LEU A 1 112 ? 6.938 -1.323 -5.069 1.00 92.88 112 LEU A O 1
ATOM 924 N N . SER A 1 113 ? 6.148 -1.437 -7.167 1.00 93.12 113 SER A N 1
ATOM 925 C CA . SER A 1 113 ? 6.600 -2.809 -7.427 1.00 93.12 113 SER A CA 1
ATOM 926 C C . SER A 1 113 ? 8.045 -2.859 -7.917 1.00 93.12 113 SER A C 1
ATOM 928 O O . SER A 1 113 ? 8.531 -1.914 -8.532 1.00 93.12 113 SER A O 1
ATOM 930 N N . SER A 1 114 ? 8.707 -4.008 -7.762 1.00 90.69 114 SER A N 1
ATOM 931 C CA . SER A 1 114 ? 9.958 -4.290 -8.486 1.00 90.69 114 SER A CA 1
ATOM 932 C C . SER A 1 114 ? 9.758 -4.230 -10.003 1.00 90.69 114 SER A C 1
ATOM 934 O O . SER A 1 114 ? 8.632 -4.328 -10.501 1.00 90.69 114 SER A O 1
ATOM 936 N N . LEU A 1 115 ? 10.862 -4.090 -10.739 1.00 88.31 115 LEU A N 1
ATOM 937 C CA . LEU A 1 115 ? 10.841 -3.837 -12.177 1.00 88.31 115 LEU A CA 1
ATOM 938 C C . LEU A 1 115 ? 10.108 -4.942 -12.952 1.00 88.31 115 LEU A C 1
ATOM 940 O O . LEU A 1 115 ? 10.491 -6.115 -12.922 1.00 88.31 115 LEU A O 1
ATOM 944 N N . VAL A 1 116 ? 9.086 -4.559 -13.711 1.00 86.44 116 VAL A N 1
ATOM 945 C CA . VAL A 1 116 ? 8.411 -5.453 -14.655 1.00 86.44 116 VAL A CA 1
ATOM 946 C C . VAL A 1 116 ? 9.130 -5.357 -15.996 1.00 86.44 116 VAL A C 1
ATOM 948 O O . VAL A 1 116 ? 9.151 -4.303 -16.626 1.00 86.44 116 VAL A O 1
ATOM 951 N N . GLY A 1 117 ? 9.758 -6.454 -16.427 1.00 80.94 117 GLY A N 1
ATOM 952 C CA . GLY A 1 117 ? 10.419 -6.510 -17.732 1.00 80.94 117 GLY A CA 1
ATOM 953 C C . GLY A 1 117 ? 9.422 -6.424 -18.892 1.00 80.94 117 GLY A C 1
ATOM 954 O O . GLY A 1 117 ? 8.228 -6.672 -18.711 1.00 80.94 117 GLY A O 1
ATOM 955 N N . CYS A 1 118 ? 9.920 -6.129 -20.098 1.00 78.12 118 CYS A N 1
ATOM 956 C CA . CYS A 1 118 ? 9.103 -6.103 -21.315 1.00 78.12 118 CYS A CA 1
ATOM 957 C C . CYS A 1 118 ? 8.315 -7.413 -21.474 1.00 78.12 118 CYS A C 1
ATOM 959 O O . CYS A 1 118 ? 8.896 -8.499 -21.461 1.00 78.12 118 CYS A O 1
ATOM 961 N N . GLN A 1 119 ? 6.996 -7.299 -21.620 1.00 72.62 119 GLN A N 1
ATOM 962 C CA . GLN A 1 119 ? 6.097 -8.434 -21.801 1.00 72.62 119 GLN A CA 1
ATOM 963 C C . GLN A 1 119 ? 5.738 -8.581 -23.283 1.00 72.62 119 GLN A C 1
ATOM 965 O O . GLN A 1 119 ? 5.506 -7.593 -23.974 1.00 72.62 119 GLN A O 1
ATOM 970 N N . ASN A 1 120 ? 5.639 -9.822 -23.761 1.00 75.00 120 ASN A N 1
ATOM 971 C CA . ASN A 1 120 ? 5.181 -10.125 -25.126 1.00 75.00 120 ASN A CA 1
ATOM 972 C C . ASN A 1 120 ? 3.647 -10.179 -25.242 1.00 75.00 120 ASN A C 1
ATOM 974 O O . ASN A 1 120 ? 3.111 -10.392 -26.328 1.00 75.00 120 ASN A O 1
ATOM 978 N N . SER A 1 121 ? 2.939 -10.036 -24.122 1.00 78.56 121 SER A N 1
ATOM 979 C CA . SER A 1 121 ? 1.484 -10.093 -24.026 1.00 78.56 121 SER A CA 1
ATOM 980 C C . SER A 1 121 ? 0.978 -9.149 -22.942 1.00 78.56 121 SER A C 1
ATOM 982 O O . SER A 1 121 ? 1.730 -8.731 -22.062 1.00 78.56 121 SER A O 1
ATOM 984 N N . THR A 1 122 ? -0.317 -8.849 -22.972 1.00 80.88 122 THR A N 1
ATOM 985 C CA . THR A 1 122 ? -0.984 -8.068 -21.928 1.00 80.88 122 THR A CA 1
ATOM 986 C C . THR A 1 122 ? -0.941 -8.803 -20.585 1.00 80.88 122 THR A C 1
ATOM 988 O O . THR A 1 122 ? -1.266 -9.988 -20.516 1.00 80.88 122 THR A O 1
ATOM 991 N N . GLY A 1 123 ? -0.556 -8.097 -19.521 1.00 77.94 123 GLY A N 1
ATOM 992 C CA . GLY A 1 123 ? -0.691 -8.556 -18.137 1.00 77.94 123 GLY A CA 1
ATOM 993 C C . GLY A 1 123 ? -1.945 -7.976 -17.484 1.00 77.94 123 GLY A C 1
ATOM 994 O O . GLY A 1 123 ? -2.403 -6.904 -17.873 1.00 77.94 123 GLY A O 1
ATOM 995 N N . ASN A 1 124 ? -2.493 -8.675 -16.490 1.00 84.31 124 ASN A N 1
ATOM 996 C CA . ASN A 1 124 ? -3.602 -8.177 -15.679 1.00 84.31 124 ASN A CA 1
ATOM 997 C C . ASN A 1 124 ? -3.126 -7.988 -14.234 1.00 84.31 124 ASN A C 1
ATOM 999 O O . ASN A 1 124 ? -2.621 -8.933 -13.628 1.00 84.31 124 ASN A O 1
ATOM 1003 N N . LEU A 1 125 ? -3.282 -6.773 -13.707 1.00 86.38 125 LEU A N 1
ATOM 1004 C CA . LEU A 1 125 ? -3.062 -6.452 -12.303 1.00 86.38 125 LEU A CA 1
ATOM 1005 C C . LEU A 1 125 ? -4.425 -6.310 -11.629 1.00 86.38 125 LEU A C 1
ATOM 1007 O O . LEU A 1 125 ? -5.209 -5.431 -11.977 1.00 86.38 125 LEU A O 1
ATOM 1011 N N . THR A 1 126 ? -4.694 -7.163 -10.648 1.00 90.00 126 THR A N 1
ATOM 1012 C CA . THR A 1 126 ? -5.923 -7.121 -9.854 1.00 90.00 126 THR A CA 1
ATOM 1013 C C . THR A 1 126 ? -5.567 -6.892 -8.394 1.00 90.00 126 THR A C 1
ATOM 1015 O O . THR A 1 126 ? -4.661 -7.529 -7.865 1.00 90.00 126 THR A O 1
ATOM 1018 N N . PHE A 1 127 ? -6.291 -5.996 -7.732 1.00 92.50 127 PHE A N 1
ATOM 1019 C CA . PHE A 1 127 ? -6.131 -5.721 -6.310 1.00 92.50 127 PHE A CA 1
ATOM 1020 C C . PHE A 1 127 ? -7.484 -5.369 -5.692 1.00 92.50 127 PHE A C 1
ATOM 1022 O O . PHE A 1 127 ? -8.403 -4.919 -6.376 1.00 92.50 127 PHE A O 1
ATOM 1029 N N . THR A 1 128 ? -7.597 -5.582 -4.384 1.00 93.25 128 THR A N 1
ATOM 1030 C CA . THR A 1 128 ? -8.756 -5.144 -3.601 1.00 93.25 128 THR A CA 1
ATOM 1031 C C . THR A 1 128 ? -8.391 -3.853 -2.8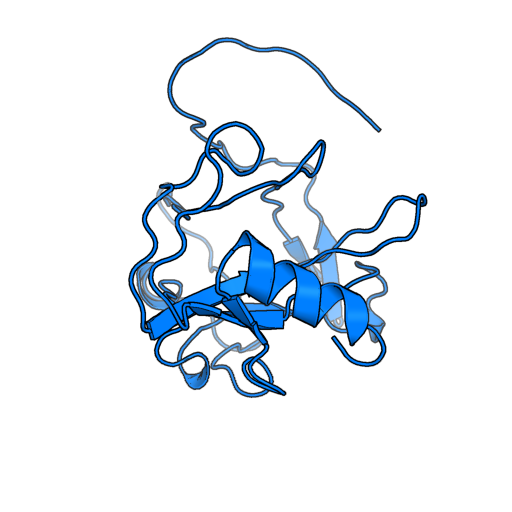91 1.00 93.25 128 THR A C 1
ATOM 1033 O O . THR A 1 128 ? -7.325 -3.770 -2.285 1.00 93.25 128 THR A O 1
ATOM 1036 N N . TYR A 1 129 ? -9.269 -2.856 -2.950 1.00 94.00 129 TYR A N 1
ATOM 1037 C CA . TYR A 1 129 ? -9.065 -1.596 -2.252 1.00 94.00 129 TYR A CA 1
ATOM 1038 C C . TYR A 1 129 ? -10.341 -1.122 -1.572 1.00 94.00 129 TYR A C 1
ATOM 1040 O O . TYR A 1 129 ? -11.462 -1.466 -1.956 1.00 94.00 129 TYR A O 1
ATOM 1048 N N . TRP A 1 130 ? -10.136 -0.279 -0.572 1.00 93.50 130 TRP A N 1
ATOM 1049 C CA . TRP A 1 130 ? -11.182 0.488 0.068 1.00 93.50 130 TRP A CA 1
ATOM 1050 C C . TRP A 1 130 ? -10.743 1.941 0.096 1.00 93.50 130 TRP A C 1
ATOM 1052 O O . TRP A 1 130 ? -9.610 2.247 0.461 1.00 93.50 130 TRP A O 1
ATOM 1062 N N . ALA A 1 131 ? -11.651 2.827 -0.272 1.00 91.88 131 ALA A N 1
ATOM 1063 C CA . ALA A 1 131 ? -11.503 4.259 -0.145 1.00 91.88 131 ALA A CA 1
ATOM 1064 C C . ALA A 1 131 ? -12.534 4.768 0.863 1.00 91.88 131 ALA A C 1
ATOM 1066 O O . ALA A 1 131 ? -13.661 4.272 0.926 1.00 91.88 131 ALA A O 1
ATOM 1067 N N . TYR A 1 132 ? -12.130 5.754 1.659 1.00 86.12 132 TYR A N 1
ATOM 1068 C CA . TYR A 1 132 ? -13.007 6.495 2.556 1.00 86.12 132 TYR A CA 1
ATOM 1069 C C . TYR A 1 132 ? -13.093 7.944 2.075 1.00 86.12 132 TYR A C 1
ATOM 1071 O O . TYR A 1 132 ? -12.063 8.565 1.808 1.00 86.12 132 TYR A O 1
ATOM 1079 N N . ASN A 1 133 ? -14.310 8.490 1.991 1.00 79.69 133 ASN A N 1
ATOM 1080 C CA . ASN A 1 133 ? -14.594 9.800 1.386 1.00 79.69 133 ASN A CA 1
ATOM 1081 C C . ASN A 1 133 ? -14.103 9.895 -0.077 1.00 79.69 133 ASN A C 1
ATOM 1083 O O . ASN A 1 133 ? -14.146 8.916 -0.813 1.00 79.69 133 ASN A O 1
ATOM 1087 N N . SER A 1 134 ? -13.656 11.081 -0.503 1.00 78.12 134 SER A N 1
ATOM 1088 C CA . SER A 1 134 ? -13.165 11.384 -1.853 1.00 78.12 134 SER A CA 1
ATOM 1089 C C . SER A 1 134 ? -11.728 10.912 -2.119 1.00 78.12 134 SER A C 1
ATOM 1091 O O . SER A 1 134 ? -11.079 11.443 -3.016 1.00 78.12 134 SER A O 1
ATOM 1093 N N . ALA A 1 135 ? -11.203 9.965 -1.333 1.00 85.56 135 ALA A N 1
ATOM 1094 C CA . ALA A 1 135 ? -9.888 9.385 -1.593 1.00 85.56 135 ALA A CA 1
ATOM 1095 C C . ALA A 1 135 ? -9.905 8.611 -2.919 1.00 85.56 135 ALA A C 1
ATOM 1097 O O . ALA A 1 135 ? -10.858 7.886 -3.211 1.00 85.56 135 ALA A O 1
ATOM 1098 N N . GLN A 1 136 ? -8.844 8.754 -3.710 1.00 86.00 136 GLN A N 1
ATOM 1099 C CA . GLN A 1 136 ? -8.713 8.108 -5.012 1.00 86.00 136 GLN A CA 1
ATOM 1100 C C . GLN A 1 136 ? -7.535 7.137 -5.011 1.00 86.00 136 GLN A C 1
ATOM 1102 O O . GLN A 1 136 ? -6.541 7.344 -4.317 1.00 86.00 136 GLN A O 1
ATOM 1107 N N . VAL A 1 137 ? -7.665 6.069 -5.794 1.00 89.50 137 VAL A N 1
ATOM 1108 C CA . VAL A 1 137 ? -6.593 5.107 -6.045 1.00 89.50 137 VAL A CA 1
ATOM 1109 C C . VAL A 1 137 ? -6.323 5.116 -7.539 1.00 89.50 137 VAL A C 1
ATOM 1111 O O . VAL A 1 137 ? -7.222 4.837 -8.331 1.00 89.50 137 VAL A O 1
ATOM 1114 N N . GLU A 1 138 ? -5.088 5.427 -7.918 1.00 89.12 138 GLU A N 1
ATOM 1115 C CA . GLU A 1 138 ? -4.643 5.412 -9.307 1.00 89.12 138 GLU A CA 1
ATOM 1116 C C . GLU A 1 138 ? -3.526 4.389 -9.505 1.00 89.12 138 GLU A C 1
ATOM 1118 O O . GLU A 1 138 ? -2.657 4.219 -8.649 1.00 89.12 138 GLU A O 1
ATOM 1123 N N . ILE A 1 139 ? -3.534 3.728 -10.665 1.00 89.75 139 ILE A N 1
ATOM 1124 C CA . ILE A 1 139 ? -2.406 2.920 -11.123 1.00 89.75 139 ILE A CA 1
ATOM 1125 C C . ILE A 1 139 ? -1.635 3.737 -12.148 1.00 89.75 139 ILE A C 1
ATOM 1127 O O . ILE A 1 139 ? -2.175 4.135 -13.180 1.00 89.75 139 ILE A O 1
ATOM 1131 N N . VAL A 1 140 ? -0.361 3.958 -11.855 1.00 88.19 140 VAL A N 1
ATOM 1132 C CA . VAL A 1 140 ? 0.563 4.709 -12.702 1.00 88.19 140 VAL A CA 1
ATOM 1133 C C . VAL A 1 140 ? 1.735 3.822 -13.095 1.00 88.19 140 VAL A C 1
ATOM 1135 O O . VAL A 1 140 ? 2.118 2.907 -12.365 1.00 88.19 140 VAL A O 1
ATOM 1138 N N . LEU A 1 141 ? 2.301 4.086 -14.268 1.00 86.81 141 LEU A N 1
ATOM 1139 C CA . LEU A 1 141 ? 3.486 3.391 -14.751 1.00 86.81 141 LEU A CA 1
ATOM 1140 C C . LEU A 1 141 ? 4.704 4.288 -14.566 1.00 86.81 141 LEU A C 1
ATOM 1142 O O . LEU A 1 141 ? 4.661 5.478 -14.878 1.00 86.81 141 LEU A O 1
ATOM 1146 N N . PHE A 1 142 ? 5.797 3.708 -14.082 1.00 86.31 142 PHE A N 1
ATOM 1147 C CA . PHE A 1 142 ? 7.079 4.387 -13.956 1.00 86.31 142 PHE A CA 1
ATOM 1148 C C . PHE A 1 142 ? 8.119 3.719 -14.848 1.00 86.31 142 PHE A C 1
ATOM 1150 O O . PHE A 1 142 ? 8.223 2.496 -14.895 1.00 86.31 142 PHE A O 1
ATOM 1157 N N . GLU A 1 143 ? 8.911 4.541 -15.523 1.00 83.31 143 GLU A N 1
ATOM 1158 C CA . GLU A 1 143 ? 10.133 4.136 -16.208 1.00 83.31 143 GLU A CA 1
ATOM 1159 C C . GLU A 1 143 ? 11.338 4.494 -15.330 1.00 83.31 143 GLU A C 1
ATOM 1161 O O . GLU A 1 143 ? 11.409 5.603 -14.785 1.00 83.31 143 GLU A O 1
ATOM 1166 N N . ASP A 1 144 ? 12.278 3.560 -15.184 1.00 77.50 144 ASP A N 1
ATOM 1167 C CA . ASP A 1 144 ? 13.549 3.814 -14.504 1.00 77.50 144 ASP A CA 1
ATOM 1168 C C . ASP A 1 144 ? 14.469 4.648 -15.408 1.00 77.50 144 ASP A C 1
ATOM 1170 O O . ASP A 1 144 ? 14.660 4.343 -16.589 1.00 77.50 144 ASP A O 1
ATOM 1174 N N . LYS A 1 145 ? 15.023 5.739 -14.874 1.00 73.25 145 LYS A N 1
ATOM 1175 C CA . LYS A 1 145 ? 15.885 6.642 -15.638 1.00 73.25 145 LYS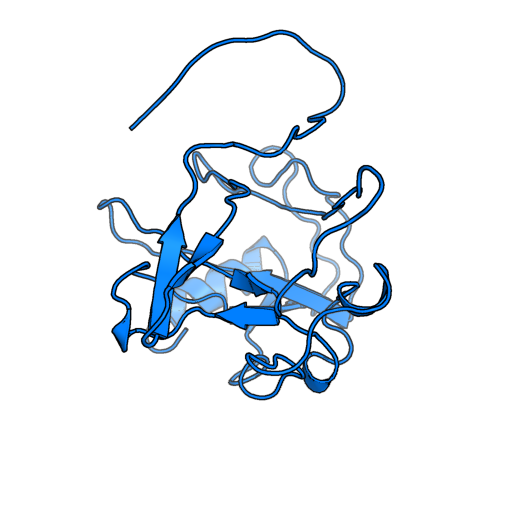 A CA 1
ATOM 1176 C C . LYS A 1 145 ? 17.321 6.114 -15.667 1.00 73.25 145 LYS A C 1
ATOM 1178 O O . LYS A 1 145 ? 17.868 5.763 -14.619 1.00 73.25 145 LYS A O 1
ATOM 1183 N N . PRO A 1 146 ? 18.018 6.190 -16.817 1.00 59.09 146 PRO A N 1
ATOM 1184 C CA . PRO A 1 146 ? 19.460 5.968 -16.855 1.00 59.09 146 PRO A CA 1
ATOM 1185 C C . PRO A 1 146 ? 20.166 6.979 -15.931 1.00 59.09 146 PRO A C 1
ATOM 1187 O O . PRO A 1 146 ? 20.178 8.175 -16.220 1.00 59.09 146 PRO A O 1
ATOM 1190 N N . GLY A 1 147 ? 20.721 6.514 -14.806 1.00 63.53 147 GLY A N 1
ATOM 1191 C CA . GLY A 1 147 ? 21.332 7.366 -13.769 1.00 63.53 147 GLY A CA 1
ATOM 1192 C C . GLY A 1 147 ? 20.570 7.431 -12.438 1.00 63.53 147 GLY A C 1
ATOM 1193 O O . GLY A 1 147 ? 21.047 8.078 -11.507 1.00 63.53 147 GLY A O 1
ATOM 1194 N N . GLY A 1 148 ? 19.443 6.723 -12.333 1.00 69.50 148 GLY A N 1
ATOM 1195 C CA . GLY A 1 148 ? 18.653 6.576 -11.117 1.00 69.50 148 GLY A CA 1
ATOM 1196 C C . GLY A 1 148 ? 17.443 7.507 -11.059 1.00 69.50 148 GLY A C 1
ATOM 1197 O O . GLY A 1 148 ? 17.484 8.663 -11.489 1.00 69.50 148 GLY A O 1
ATOM 1198 N N . GLY A 1 149 ? 16.367 6.986 -10.475 1.00 73.25 149 GLY A N 1
ATOM 1199 C CA . GLY A 1 149 ? 15.118 7.700 -10.238 1.00 73.25 149 GLY A CA 1
ATOM 1200 C C . GLY A 1 149 ? 14.049 7.356 -11.260 1.00 73.25 149 GLY A C 1
ATOM 1201 O O . GLY A 1 149 ? 14.309 6.717 -12.271 1.00 73.25 149 GLY A O 1
ATOM 1202 N N . TYR A 1 150 ? 12.828 7.811 -11.003 1.00 81.44 150 TYR A N 1
ATOM 1203 C CA . TYR A 1 150 ? 11.668 7.379 -11.774 1.00 81.44 150 TYR A CA 1
ATOM 1204 C C . TYR A 1 150 ? 11.114 8.502 -12.652 1.00 81.44 150 TYR A C 1
ATOM 1206 O O . TYR A 1 150 ? 11.198 9.697 -12.338 1.00 81.44 150 TYR A O 1
ATOM 1214 N N . LYS A 1 151 ? 10.551 8.120 -13.795 1.00 82.50 151 LYS A N 1
ATOM 1215 C CA . LYS A 1 151 ? 9.747 8.978 -14.663 1.00 82.50 151 LYS A CA 1
ATOM 1216 C C . LYS A 1 151 ? 8.346 8.393 -14.745 1.00 82.50 151 LYS A C 1
ATOM 1218 O O . LYS A 1 151 ? 8.183 7.292 -15.257 1.00 82.50 151 LYS A O 1
ATOM 1223 N N . MET A 1 152 ? 7.344 9.127 -14.271 1.00 82.19 152 MET A N 1
ATOM 1224 C CA . MET A 1 152 ? 5.955 8.722 -14.479 1.00 82.19 152 MET A CA 1
ATOM 1225 C C . MET A 1 152 ? 5.632 8.786 -15.975 1.00 82.19 152 MET A C 1
ATOM 1227 O O . MET A 1 152 ? 5.905 9.794 -16.636 1.00 82.19 152 MET A O 1
ATOM 1231 N N . LEU A 1 153 ? 5.084 7.703 -16.512 1.00 81.00 153 LEU A N 1
ATOM 1232 C CA . LEU A 1 153 ? 4.617 7.634 -17.885 1.00 81.00 153 LEU A CA 1
ATOM 1233 C C . LEU A 1 153 ? 3.201 8.223 -17.973 1.00 81.00 153 LEU A C 1
ATOM 1235 O O . LEU A 1 153 ? 2.390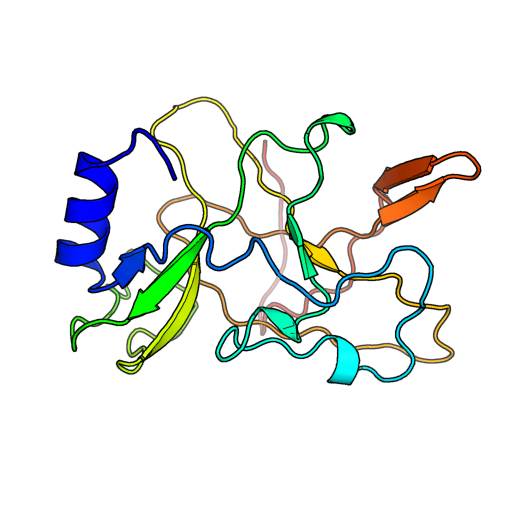 8.012 -17.073 1.00 81.00 153 LEU A O 1
ATOM 1239 N N . PRO A 1 154 ? 2.879 8.957 -19.052 1.00 75.75 154 PRO A N 1
ATOM 1240 C CA . PRO A 1 154 ? 1.543 9.523 -19.245 1.00 75.75 154 PRO A CA 1
ATOM 1241 C C . PRO A 1 154 ? 0.495 8.452 -19.588 1.00 75.75 154 PRO A C 1
ATOM 1243 O O . PRO A 1 154 ? -0.705 8.713 -19.518 1.00 75.75 154 PRO A O 1
ATOM 1246 N N . GLU A 1 155 ? 0.940 7.261 -19.990 1.00 72.50 155 GLU A N 1
ATOM 1247 C CA . GLU A 1 155 ? 0.088 6.121 -20.300 1.00 72.50 155 GLU A CA 1
ATOM 1248 C C . GLU A 1 155 ? -0.547 5.582 -19.015 1.00 72.50 155 GLU A C 1
ATOM 1250 O O . GLU A 1 155 ? 0.137 5.060 -18.134 1.00 72.50 155 GLU A O 1
ATOM 1255 N N . LYS A 1 156 ? -1.875 5.692 -18.917 1.00 67.31 156 LYS A N 1
ATOM 1256 C CA . LYS A 1 156 ? -2.632 4.998 -17.876 1.00 67.31 156 LYS A CA 1
ATOM 1257 C C . LYS A 1 156 ? -2.878 3.555 -18.339 1.00 67.31 156 LYS A C 1
ATOM 1259 O O . LYS A 1 156 ? -3.390 3.375 -19.449 1.00 67.31 156 LYS A O 1
ATOM 1264 N N . PRO A 1 157 ? -2.531 2.528 -17.540 1.00 65.44 157 PRO A N 1
ATOM 1265 C CA . PRO A 1 157 ? -2.885 1.157 -17.875 1.00 65.44 157 PRO A CA 1
ATOM 1266 C C . PRO A 1 157 ? -4.408 1.044 -17.985 1.00 65.44 157 PRO A C 1
ATOM 1268 O O . PRO A 1 157 ? -5.142 1.780 -17.324 1.00 65.44 157 PRO A O 1
ATOM 1271 N N . TYR A 1 158 ? -4.897 0.146 -18.842 1.00 54.00 158 TYR A N 1
ATOM 1272 C CA . TYR A 1 158 ? -6.333 -0.094 -18.952 1.00 54.00 158 TYR A CA 1
ATOM 1273 C C . TYR A 1 158 ? -6.841 -0.683 -17.633 1.00 54.00 158 TYR A C 1
ATOM 1275 O O . TYR A 1 158 ? -6.634 -1.862 -17.347 1.00 54.00 158 TYR A O 1
ATOM 1283 N N . VAL A 1 159 ? -7.470 0.156 -16.814 1.00 49.91 159 VAL A N 1
ATOM 1284 C CA . VAL A 1 159 ? -8.124 -0.265 -15.579 1.00 49.91 159 VAL A CA 1
ATOM 1285 C C . VAL A 1 159 ? -9.546 -0.680 -15.948 1.00 49.91 159 VAL A C 1
ATOM 1287 O O . VAL A 1 159 ? -10.387 0.171 -16.236 1.00 49.91 159 VAL A O 1
ATOM 1290 N N . ASP A 1 160 ? -9.818 -1.988 -15.974 1.00 38.59 160 ASP A N 1
ATOM 1291 C CA . ASP A 1 160 ? -11.187 -2.507 -16.086 1.00 38.59 160 ASP A CA 1
ATOM 1292 C C . ASP A 1 160 ? -11.896 -2.326 -14.736 1.00 38.59 160 ASP A C 1
ATOM 1294 O O . ASP A 1 160 ? -12.037 -3.244 -13.928 1.00 38.59 160 ASP A O 1
ATOM 1298 N N . CYS A 1 161 ? -12.292 -1.086 -14.451 1.00 38.69 161 CYS A N 1
ATOM 1299 C CA . CYS A 1 161 ? -13.273 -0.796 -13.416 1.00 38.69 161 CYS A CA 1
ATOM 1300 C C . CYS A 1 161 ? -14.616 -1.338 -13.925 1.00 38.69 161 CYS A C 1
ATOM 1302 O O . CYS A 1 161 ? -15.293 -0.674 -14.710 1.00 38.69 161 CYS A O 1
ATOM 1304 N N . GLY A 1 162 ? -14.952 -2.574 -13.544 1.00 31.06 162 GLY A N 1
ATOM 1305 C CA . GLY A 1 162 ? -16.066 -3.343 -14.101 1.00 31.06 162 GLY A CA 1
ATOM 1306 C C . GLY A 1 162 ? -17.339 -2.528 -14.383 1.00 31.06 162 GLY A C 1
ATOM 1307 O O . GLY A 1 162 ? -17.849 -1.838 -13.511 1.00 31.06 162 GLY A O 1
ATOM 1308 N N . ARG A 1 163 ? -17.848 -2.639 -15.623 1.00 28.92 163 ARG A N 1
ATOM 1309 C CA . ARG A 1 163 ? -19.111 -2.069 -16.155 1.00 28.92 163 ARG A CA 1
ATOM 1310 C C . ARG A 1 163 ? -19.544 -0.704 -15.567 1.00 28.92 163 ARG A C 1
ATOM 1312 O O . ARG A 1 163 ? -20.375 -0.680 -14.666 1.00 28.92 163 ARG A O 1
ATOM 1319 N N . LEU A 1 164 ? -19.165 0.402 -16.228 1.00 24.73 164 LEU A N 1
ATOM 1320 C CA . LEU A 1 164 ? -20.052 1.358 -16.951 1.00 24.73 164 LEU A CA 1
ATOM 1321 C C . LEU A 1 164 ? -19.373 2.730 -17.214 1.00 24.73 164 LEU A C 1
ATOM 1323 O O . LEU A 1 164 ? -18.855 3.355 -16.302 1.00 24.73 164 LEU A O 1
ATOM 1327 N N . LEU A 1 165 ? -19.442 3.153 -18.490 1.00 30.11 165 LEU A N 1
ATOM 1328 C CA . LEU A 1 165 ? -19.406 4.497 -19.120 1.00 30.11 165 LEU A CA 1
ATOM 1329 C C . LEU A 1 165 ? -18.693 5.693 -18.423 1.00 30.11 165 LEU A C 1
ATOM 1331 O O . LEU A 1 165 ? -19.147 6.195 -17.401 1.00 30.11 165 LEU A O 1
ATOM 1335 N N . LEU A 1 166 ? -17.667 6.226 -19.120 1.00 30.52 166 LEU A N 1
ATOM 1336 C CA . LEU A 1 166 ? -17.021 7.558 -18.985 1.00 30.52 166 LEU A CA 1
ATOM 1337 C C . LEU A 1 166 ? -18.036 8.684 -18.660 1.00 30.52 166 LEU A C 1
ATOM 1339 O O . LEU A 1 166 ? -19.116 8.635 -19.258 1.00 30.52 166 LEU A O 1
ATOM 1343 N N . PRO A 1 167 ? -17.701 9.760 -17.894 1.00 36.53 167 PRO A N 1
ATOM 1344 C CA . PRO A 1 167 ? -16.432 10.503 -18.034 1.00 36.53 167 PRO A CA 1
ATOM 1345 C C . PRO A 1 167 ? -15.883 11.279 -16.781 1.00 36.53 167 PRO A C 1
ATOM 1347 O O . PRO A 1 167 ? -16.580 11.469 -15.793 1.00 36.53 167 PRO A O 1
ATOM 1350 N N . ILE A 1 168 ? -14.663 11.836 -16.934 1.00 37.47 168 ILE A N 1
ATOM 1351 C CA . ILE A 1 168 ? -14.132 13.130 -16.403 1.00 37.47 168 ILE A CA 1
ATOM 1352 C C . ILE A 1 168 ? -13.340 13.201 -15.063 1.00 37.47 168 ILE A C 1
ATOM 1354 O O . ILE A 1 168 ? -13.812 12.805 -14.008 1.00 37.47 168 ILE A O 1
ATOM 1358 N N . LEU A 1 169 ? -12.141 13.810 -15.213 1.00 36.59 169 LEU A N 1
ATOM 1359 C CA . LEU A 1 169 ? -11.247 14.611 -14.333 1.00 36.59 169 LEU A CA 1
ATOM 1360 C C . LEU A 1 169 ? -11.621 14.839 -12.854 1.00 36.59 169 LEU A C 1
ATOM 1362 O O . LEU A 1 169 ? -12.773 15.153 -12.582 1.00 36.59 169 LEU A O 1
ATOM 1366 N N . HIS A 1 170 ? -10.608 14.968 -11.972 1.00 34.19 170 HIS A N 1
ATOM 1367 C CA . HIS A 1 170 ? -10.314 16.250 -11.291 1.00 34.19 170 HIS A CA 1
ATOM 1368 C C . HIS A 1 170 ? -9.010 16.292 -10.459 1.00 34.19 170 HIS A C 1
ATOM 1370 O O . HIS A 1 170 ? -8.479 15.258 -10.070 1.00 34.19 170 HIS A O 1
ATOM 1376 N N . PHE A 1 171 ? -8.572 17.542 -10.257 1.00 34.22 171 PHE A N 1
ATOM 1377 C CA . PHE A 1 171 ? -7.640 18.109 -9.271 1.00 34.22 171 PHE A CA 1
ATOM 1378 C C . PHE A 1 171 ? -7.936 17.719 -7.818 1.00 34.22 171 PHE A C 1
ATOM 1380 O O . PHE A 1 171 ? -9.128 17.456 -7.528 1.00 34.22 171 PHE A O 1
#

InterPro domains:
  IPR013320 Concanavalin A-like lectin/glucanase domain superfamily [SSF49899] (39-136)

Organism: NCBI:txid51022

Foldseek 3Di:
DPPCVVVQVVCCVQQVKHFDVCLQVAAPADQPDADDDPCQQDDQSLRRNSHNKHWDDVVQVPFDWEKTKMFRADQRFHDVVFKDDAGRGDDGGGMDIDIDDPDPDDGDTDIDGHHHDDDPDDDDDDDGGIDGDPDDDADWDWDADPVGHTDTDPDGPPDCPDDDDDDDDDD